Protein AF-A0A1H9XH12-F1 (afdb_monomer_lite)

Sequence (92 aa):
MFTAQQTLGDAQAFYADIKSRTRQAGRDPEHLKVLPGIVPVLGSTEAEARANEQVLEDHIVHRHGVANLERLLQLPSGTLELDAELPAELPP

Secondary structure (DSSP, 8-state):
-EE--SSHHHHHHHHHHHHHHHHHTT--GGG---EE-------SSHHHHHHHHHHHHHT--HHHHHHHHHHHTTPPTT---TTSPPPS----

Foldseek 3Di:
DEDEDPDPVSVVVVLVVVLVVCVVVVHHSVVDDYDYDDDQQDDPDPVRSVVSVVVVVVPDPCLVVQQVVCVVQVHPPPPDDRPDDDDPDTDD

Structure (mmCIF, N/CA/C/O backbone):
data_AF-A0A1H9XH12-F1
#
_entry.id   AF-A0A1H9XH12-F1
#
loop_
_atom_site.group_PDB
_atom_site.id
_atom_site.type_symbol
_atom_site.label_atom_id
_atom_site.label_alt_id
_atom_site.label_comp_id
_atom_site.label_asym_id
_atom_site.label_entity_id
_atom_site.label_seq_id
_atom_site.pdbx_PDB_ins_code
_atom_site.Cartn_x
_atom_site.Cartn_y
_atom_site.Cartn_z
_atom_site.occupancy
_atom_site.B_iso_or_equiv
_atom_site.auth_seq_id
_atom_site.auth_comp_id
_atom_site.auth_asym_id
_atom_site.auth_atom_id
_atom_site.pdbx_PDB_model_num
ATOM 1 N N . MET A 1 1 ? -3.754 -5.984 13.839 1.00 88.19 1 MET A N 1
ATOM 2 C CA . MET A 1 1 ? -4.184 -6.669 12.603 1.00 88.19 1 MET A CA 1
ATOM 3 C C . MET A 1 1 ? -3.619 -5.905 11.425 1.00 88.19 1 MET A C 1
ATOM 5 O O . MET A 1 1 ? -3.741 -4.685 11.416 1.00 88.19 1 MET A O 1
ATOM 9 N N . PHE A 1 2 ? -2.982 -6.609 10.494 1.00 89.81 2 PHE A N 1
ATOM 10 C CA . PHE A 1 2 ? -2.452 -6.034 9.260 1.00 89.81 2 PHE A CA 1
ATOM 11 C C . PHE A 1 2 ? -3.459 -6.218 8.122 1.00 89.81 2 PHE A C 1
ATOM 13 O O . PHE A 1 2 ? -4.104 -7.264 8.052 1.00 89.81 2 PHE A O 1
ATOM 20 N N . THR A 1 3 ? -3.629 -5.199 7.281 1.00 88.31 3 THR A N 1
ATOM 21 C CA . THR A 1 3 ? -4.659 -5.166 6.229 1.00 88.31 3 THR A CA 1
ATOM 22 C C . THR A 1 3 ? -4.155 -4.399 5.013 1.00 88.31 3 THR A C 1
ATOM 24 O O . THR A 1 3 ? -3.475 -3.390 5.185 1.00 88.31 3 THR A O 1
ATOM 27 N N . ALA A 1 4 ? -4.541 -4.805 3.805 1.00 85.94 4 ALA A N 1
ATOM 28 C CA . ALA A 1 4 ? -4.119 -4.163 2.558 1.00 85.94 4 ALA A CA 1
ATOM 29 C C . ALA A 1 4 ? -5.333 -3.640 1.773 1.00 85.94 4 ALA A C 1
ATOM 31 O O . ALA A 1 4 ? -5.719 -4.214 0.761 1.00 85.94 4 ALA A O 1
ATOM 32 N N . GLN A 1 5 ? -5.968 -2.580 2.279 1.00 91.38 5 GLN A N 1
ATOM 33 C CA . GLN A 1 5 ? -7.012 -1.878 1.529 1.00 91.38 5 GLN A CA 1
ATOM 34 C C . GLN A 1 5 ? -6.355 -0.875 0.580 1.00 91.38 5 GLN A C 1
ATOM 36 O O . GLN A 1 5 ? -5.482 -0.121 1.005 1.00 91.38 5 GLN A O 1
ATOM 41 N N . GLN A 1 6 ? -6.749 -0.891 -0.694 1.00 88.44 6 GLN A N 1
ATOM 42 C CA . GLN A 1 6 ? -6.094 -0.102 -1.745 1.00 88.44 6 GLN A CA 1
ATOM 43 C C . GLN A 1 6 ? -6.559 1.357 -1.783 1.00 88.44 6 GLN A C 1
ATOM 45 O O . GLN A 1 6 ? -5.832 2.221 -2.267 1.00 88.44 6 GLN A O 1
ATOM 50 N N . THR A 1 7 ? -7.751 1.647 -1.255 1.00 93.06 7 THR A N 1
ATOM 51 C CA . THR A 1 7 ? -8.309 3.001 -1.212 1.00 93.06 7 THR A CA 1
ATOM 52 C C . THR A 1 7 ? -8.605 3.440 0.218 1.00 93.06 7 THR A C 1
ATOM 54 O O . THR A 1 7 ? -8.833 2.624 1.117 1.00 93.06 7 THR A O 1
ATOM 57 N N . LEU A 1 8 ? -8.643 4.758 0.439 1.00 93.06 8 LEU A N 1
ATOM 58 C CA . LEU A 1 8 ? -9.024 5.322 1.736 1.00 93.06 8 LEU A CA 1
ATOM 59 C C . LEU A 1 8 ? -10.456 4.928 2.131 1.00 93.06 8 LEU A C 1
ATOM 61 O O . LEU A 1 8 ? -10.702 4.632 3.299 1.00 93.06 8 LEU A O 1
ATOM 65 N N . GLY A 1 9 ? -11.383 4.910 1.167 1.00 96.25 9 GLY A N 1
ATOM 66 C CA . GLY A 1 9 ? -12.778 4.538 1.408 1.00 96.25 9 GLY A CA 1
ATOM 67 C C . GLY A 1 9 ? -12.904 3.100 1.908 1.00 96.25 9 GLY A C 1
ATOM 68 O O . GLY A 1 9 ? -13.519 2.862 2.949 1.00 96.25 9 GLY A O 1
ATOM 69 N N . ASP A 1 10 ? -12.232 2.161 1.240 1.00 94.75 10 ASP A N 1
ATOM 70 C CA . ASP A 1 10 ? -12.227 0.749 1.640 1.00 94.75 10 ASP A CA 1
ATOM 71 C C . ASP A 1 10 ? -11.555 0.555 3.003 1.00 94.75 10 ASP A C 1
ATOM 73 O O . ASP A 1 10 ? -12.048 -0.194 3.850 1.00 94.75 10 ASP A O 1
ATOM 77 N N . ALA A 1 11 ? -10.462 1.283 3.266 1.00 94.81 11 ALA A N 1
ATOM 78 C CA . ALA A 1 11 ? -9.780 1.271 4.558 1.00 94.81 11 ALA A CA 1
ATOM 79 C C . ALA A 1 11 ? -10.694 1.732 5.703 1.00 94.81 11 ALA A C 1
ATOM 81 O O . ALA A 1 11 ? -10.736 1.095 6.760 1.00 94.81 11 ALA A O 1
ATOM 82 N N . GLN A 1 12 ? -11.451 2.812 5.497 1.00 96.44 12 GLN A N 1
ATOM 83 C CA . GLN A 1 12 ? -12.397 3.337 6.483 1.00 96.44 12 GLN A CA 1
ATOM 84 C C . GLN A 1 12 ? -13.575 2.385 6.709 1.00 96.44 12 GLN A C 1
ATOM 86 O O . GLN A 1 12 ? -13.923 2.114 7.862 1.00 96.44 12 GLN A O 1
ATOM 91 N N . ALA A 1 13 ? -14.153 1.843 5.633 1.00 96.88 13 ALA A N 1
ATOM 92 C CA . ALA A 1 13 ? -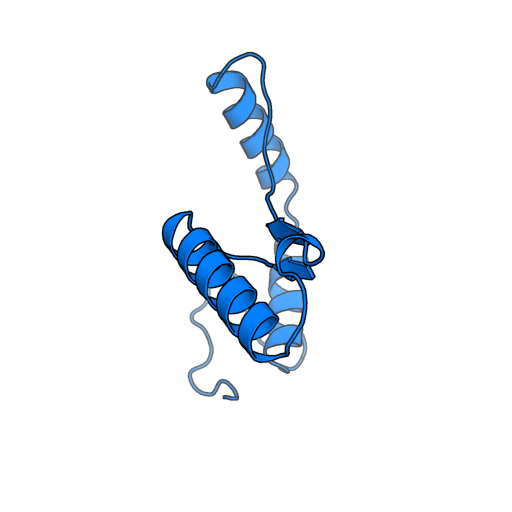15.248 0.880 5.711 1.00 96.88 13 ALA A CA 1
ATOM 93 C C . ALA A 1 13 ? -14.825 -0.377 6.486 1.00 96.88 13 ALA A C 1
ATOM 95 O O . ALA A 1 13 ? -15.498 -0.793 7.433 1.00 96.88 13 ALA A O 1
ATOM 96 N N . PHE A 1 14 ? -13.654 -0.923 6.155 1.00 95.88 14 PHE A N 1
ATOM 97 C CA . PHE A 1 14 ? -13.071 -2.061 6.852 1.00 95.88 14 PHE A CA 1
ATOM 98 C C . PHE A 1 14 ? -12.794 -1.755 8.335 1.00 95.88 14 PHE A C 1
ATOM 100 O O . PHE A 1 14 ? -13.106 -2.565 9.212 1.00 95.88 14 PHE A O 1
ATOM 107 N N . TYR A 1 15 ? -12.224 -0.583 8.642 1.00 96.75 15 TYR A N 1
ATOM 108 C CA . TYR A 1 15 ? -11.946 -0.168 10.019 1.00 96.75 15 TYR A CA 1
ATOM 109 C C . TYR A 1 15 ? -13.229 -0.107 10.860 1.00 96.75 15 TYR A C 1
ATOM 111 O O . TYR A 1 15 ? -13.266 -0.625 11.980 1.00 96.75 15 TYR A O 1
ATOM 119 N N . ALA A 1 16 ? -14.291 0.496 10.319 1.00 97.31 16 ALA A N 1
ATOM 120 C CA . ALA A 1 16 ? -15.582 0.589 10.992 1.00 97.31 16 ALA A CA 1
ATOM 121 C C . ALA A 1 16 ? -16.197 -0.799 11.240 1.00 97.31 16 ALA A C 1
ATOM 123 O O . ALA A 1 16 ? -16.649 -1.082 12.356 1.00 97.31 16 ALA A O 1
ATOM 124 N N . ASP A 1 17 ? -16.156 -1.676 10.234 1.00 97.50 17 ASP A N 1
ATOM 125 C CA . ASP A 1 17 ? -16.673 -3.043 10.327 1.00 97.50 17 ASP A CA 1
ATOM 126 C C . ASP A 1 17 ? -15.943 -3.851 11.409 1.00 97.50 17 ASP A C 1
ATOM 128 O O . ASP A 1 17 ? -16.573 -4.358 12.344 1.00 97.50 17 ASP A O 1
ATOM 132 N N . ILE A 1 18 ? -14.606 -3.904 11.379 1.00 97.00 18 ILE A N 1
ATOM 133 C CA . ILE A 1 18 ? -13.865 -4.722 12.349 1.00 97.00 18 ILE A CA 1
ATOM 134 C C . ILE A 1 18 ? -14.032 -4.210 13.786 1.00 97.00 18 ILE A C 1
ATOM 136 O O . ILE A 1 18 ? -14.155 -5.004 14.726 1.00 97.00 18 ILE A O 1
ATOM 140 N N . LYS A 1 19 ? -14.099 -2.889 13.986 1.00 97.62 19 LYS A N 1
ATOM 141 C CA . LYS A 1 19 ? -14.356 -2.292 15.305 1.00 97.62 19 LYS A CA 1
ATOM 142 C C . LYS A 1 19 ? -15.771 -2.607 15.792 1.00 97.62 19 LYS A C 1
ATOM 144 O O . LYS A 1 19 ? -15.957 -2.875 16.980 1.00 97.62 19 LYS A O 1
ATOM 149 N N . SER A 1 20 ? -16.761 -2.627 14.896 1.00 98.12 20 SER A N 1
ATOM 150 C CA . SER A 1 20 ? -18.129 -3.060 15.205 1.00 98.12 20 SER A CA 1
ATOM 151 C C . SER A 1 20 ? -18.164 -4.517 15.677 1.00 98.12 20 SER A C 1
ATOM 153 O O . SER A 1 20 ? -18.634 -4.793 16.783 1.00 98.12 20 SER A O 1
ATOM 155 N N . ARG A 1 21 ? -17.559 -5.435 14.911 1.00 97.69 21 ARG A N 1
ATOM 156 C CA . ARG A 1 21 ? -17.479 -6.865 15.264 1.00 97.69 21 ARG A CA 1
ATOM 157 C C . ARG A 1 21 ? -16.727 -7.106 16.573 1.00 97.69 21 ARG A C 1
ATOM 159 O O . ARG A 1 21 ? -17.119 -7.957 17.364 1.00 97.69 21 ARG A O 1
ATOM 166 N N . THR A 1 22 ? -15.687 -6.317 16.847 1.00 98.00 22 THR A N 1
ATOM 167 C CA . THR A 1 22 ? -14.931 -6.396 18.109 1.00 98.00 22 THR A CA 1
ATOM 168 C C . THR A 1 22 ? -15.811 -6.082 19.320 1.00 98.00 22 THR A C 1
ATOM 170 O O . THR A 1 22 ? -15.774 -6.830 20.298 1.00 98.00 22 THR A O 1
ATOM 173 N N . ARG A 1 23 ? -16.663 -5.045 19.233 1.00 98.00 23 ARG A N 1
ATOM 174 C CA . ARG A 1 23 ? -17.655 -4.739 20.285 1.00 98.00 23 ARG A CA 1
ATOM 175 C C . ARG A 1 23 ? -18.664 -5.858 20.459 1.00 98.00 23 ARG A C 1
ATOM 177 O O . ARG A 1 23 ? -18.947 -6.242 21.587 1.00 98.00 23 ARG A O 1
ATOM 184 N N . GLN A 1 24 ? -19.199 -6.376 19.354 1.00 98.25 24 GLN A N 1
ATOM 185 C CA . GLN A 1 24 ? -20.183 -7.465 19.381 1.00 98.25 24 GLN A CA 1
ATOM 186 C C . GLN A 1 24 ? -19.617 -8.734 20.033 1.00 98.25 24 GLN A C 1
ATOM 188 O O . GLN A 1 24 ? -20.347 -9.461 20.695 1.00 98.25 24 GLN A O 1
ATOM 193 N N . ALA A 1 25 ? -18.306 -8.953 19.920 1.00 97.69 25 ALA A N 1
ATOM 194 C CA . ALA A 1 25 ? -17.586 -10.021 20.609 1.00 97.69 25 ALA A CA 1
ATOM 195 C C . ALA A 1 25 ? -17.260 -9.718 22.092 1.00 97.69 25 ALA A C 1
ATOM 197 O O . ALA A 1 25 ? -16.497 -10.461 22.707 1.00 97.69 25 ALA A O 1
ATOM 198 N N . GLY A 1 26 ? -17.779 -8.627 22.670 1.00 97.94 26 GLY A N 1
ATOM 199 C CA . GLY A 1 26 ? -17.570 -8.253 24.075 1.00 97.94 26 GLY A CA 1
ATOM 200 C C . GLY A 1 26 ? -16.1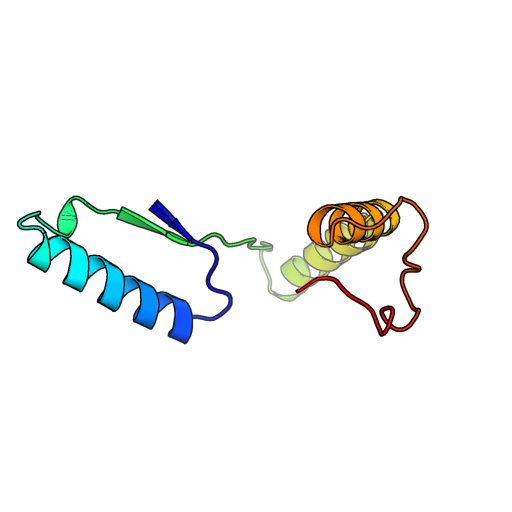77 -7.700 24.392 1.00 97.94 26 GLY A C 1
ATOM 201 O O . GLY A 1 26 ? -15.779 -7.664 25.554 1.00 97.94 26 GLY A O 1
ATOM 202 N N . ARG A 1 27 ? -15.410 -7.292 23.375 1.00 97.88 27 ARG A N 1
ATOM 203 C CA . ARG A 1 27 ? -14.045 -6.772 23.532 1.00 97.88 27 ARG A CA 1
ATOM 204 C C . ARG A 1 27 ? -14.019 -5.259 23.348 1.00 97.88 27 ARG A C 1
ATOM 206 O O . ARG A 1 27 ? -14.757 -4.718 22.527 1.00 97.88 27 ARG A O 1
ATOM 213 N N . ASP A 1 28 ? -13.110 -4.593 24.059 1.00 97.81 28 ASP A N 1
ATOM 214 C CA . ASP A 1 28 ? -12.818 -3.178 23.824 1.00 97.81 28 ASP A CA 1
ATOM 215 C C . ASP A 1 28 ? -12.188 -3.000 22.426 1.00 97.81 28 ASP A C 1
ATOM 217 O O . ASP A 1 28 ? -11.111 -3.554 22.158 1.00 97.81 28 ASP A O 1
ATOM 221 N N . PRO A 1 29 ? -12.824 -2.244 21.515 1.00 97.38 29 PRO A N 1
ATOM 222 C CA . PRO A 1 29 ? -12.286 -1.983 20.186 1.00 97.38 29 PRO A CA 1
ATOM 223 C C . PRO A 1 29 ? -10.948 -1.264 20.213 1.00 97.38 29 PRO A C 1
ATOM 225 O O . PRO A 1 29 ? -10.156 -1.449 19.290 1.00 97.38 29 PRO A O 1
ATOM 228 N N . GLU A 1 30 ? -10.660 -0.466 21.237 1.00 96.94 30 GLU A N 1
ATOM 229 C CA . GLU A 1 30 ? -9.424 0.309 21.321 1.00 96.94 30 GLU A CA 1
ATOM 230 C C . GLU A 1 30 ? -8.190 -0.560 21.539 1.00 96.94 30 GLU A C 1
ATOM 232 O O . GLU A 1 30 ? -7.084 -0.168 21.154 1.00 96.94 30 GLU A O 1
ATOM 237 N N . HIS A 1 31 ? -8.375 -1.791 22.014 1.00 97.06 31 HIS A N 1
ATOM 238 C CA . HIS A 1 31 ? -7.318 -2.798 22.067 1.00 97.06 31 HIS A CA 1
ATOM 239 C C . HIS A 1 31 ? -7.016 -3.430 20.700 1.00 97.06 31 HIS A C 1
ATOM 241 O O . HIS A 1 31 ? -5.943 -4.005 20.513 1.00 97.06 31 HIS A O 1
ATOM 247 N N . LEU A 1 32 ? -7.915 -3.312 19.715 1.00 96.00 32 LEU A N 1
ATOM 248 C CA . LEU A 1 32 ? -7.661 -3.762 18.349 1.00 96.00 32 LEU A CA 1
ATOM 249 C C . LEU A 1 32 ? -7.061 -2.621 17.525 1.00 96.00 32 LEU A C 1
ATOM 251 O O . LEU A 1 32 ? -7.747 -1.686 17.106 1.00 96.00 32 LEU A O 1
ATOM 255 N N . LYS A 1 33 ? -5.757 -2.724 17.259 1.00 96.31 33 LYS A N 1
ATOM 256 C CA . LYS A 1 33 ? -5.048 -1.821 16.347 1.00 96.31 33 LYS A CA 1
ATOM 257 C C . LYS A 1 33 ? -5.089 -2.365 14.919 1.00 96.31 33 LYS A C 1
ATOM 259 O O . LYS A 1 33 ? -4.775 -3.538 14.682 1.00 96.31 33 LYS A O 1
ATOM 264 N N . VAL A 1 34 ? -5.486 -1.510 13.982 1.00 95.06 34 VAL A N 1
ATOM 265 C CA . VAL A 1 34 ? -5.486 -1.777 12.539 1.00 95.06 34 VAL A CA 1
ATOM 266 C C . VAL A 1 34 ? -4.282 -1.062 11.946 1.00 95.06 34 VAL A C 1
ATOM 268 O O . VAL A 1 34 ? -4.127 0.137 12.155 1.00 95.06 34 VAL A O 1
ATOM 271 N N . LEU A 1 35 ? -3.420 -1.805 11.258 1.00 94.00 35 LEU A N 1
ATOM 272 C CA . LEU A 1 35 ? -2.229 -1.277 10.605 1.00 94.00 35 LEU A CA 1
ATOM 273 C C . LEU A 1 35 ? -2.390 -1.478 9.092 1.00 94.00 35 LEU A C 1
ATOM 275 O O . LEU A 1 35 ? -2.251 -2.616 8.631 1.00 94.00 35 LEU A O 1
ATOM 279 N N . PRO A 1 36 ? -2.732 -0.424 8.330 1.00 90.75 36 PRO A N 1
ATOM 280 C CA . PRO A 1 36 ? -2.795 -0.514 6.880 1.00 90.75 36 PRO A CA 1
ATOM 281 C C . PRO A 1 36 ? -1.387 -0.663 6.294 1.00 90.75 36 PRO A C 1
ATOM 283 O O . PRO A 1 36 ? -0.448 0.004 6.732 1.00 90.75 36 PRO A O 1
ATOM 286 N N . GLY A 1 37 ? -1.243 -1.538 5.303 1.00 90.69 37 GLY A N 1
ATOM 287 C CA . GLY A 1 37 ? -0.038 -1.616 4.486 1.00 90.69 37 GLY A CA 1
ATOM 288 C C . GLY A 1 37 ? 0.002 -0.473 3.480 1.00 90.69 37 GLY A C 1
ATOM 289 O O . GLY A 1 37 ? -0.940 -0.305 2.712 1.00 90.69 37 GLY A O 1
ATOM 290 N N . ILE A 1 38 ? 1.091 0.292 3.485 1.00 91.06 38 ILE A N 1
ATOM 291 C CA . ILE A 1 38 ? 1.374 1.346 2.507 1.00 91.06 38 ILE A CA 1
ATOM 292 C C . ILE A 1 38 ? 2.831 1.238 2.050 1.00 91.06 38 ILE A C 1
ATOM 294 O O . ILE A 1 38 ? 3.680 0.762 2.805 1.00 91.06 38 ILE A O 1
ATOM 298 N N . VAL A 1 39 ? 3.117 1.703 0.834 1.00 91.38 39 VAL A N 1
ATOM 299 C CA . VAL A 1 39 ? 4.475 1.784 0.272 1.00 91.38 39 VAL A CA 1
ATOM 300 C C . VAL A 1 39 ? 4.725 3.233 -0.157 1.00 91.38 39 VAL A C 1
ATOM 302 O O . VAL A 1 39 ? 4.469 3.584 -1.305 1.00 91.38 39 VAL A O 1
ATOM 305 N N . PRO A 1 40 ? 5.120 4.123 0.769 1.00 94.38 40 PRO A N 1
ATOM 306 C CA . PRO A 1 40 ? 5.378 5.514 0.427 1.00 94.38 40 PRO A CA 1
ATOM 307 C C . PRO A 1 40 ? 6.734 5.657 -0.270 1.00 94.38 40 PRO A C 1
ATOM 309 O O . PRO A 1 40 ? 7.736 5.116 0.198 1.00 94.38 40 PRO A O 1
ATOM 312 N N . VAL A 1 41 ? 6.776 6.459 -1.331 1.00 97.31 41 VAL A N 1
ATOM 313 C CA . VAL A 1 41 ? 8.023 6.948 -1.929 1.00 97.31 41 VAL A CA 1
ATOM 314 C C . VAL A 1 41 ? 8.219 8.398 -1.498 1.00 97.31 41 VAL A C 1
ATOM 316 O O . VAL A 1 41 ? 7.311 9.220 -1.618 1.00 97.31 41 VAL A O 1
ATOM 319 N N . LEU A 1 42 ? 9.383 8.705 -0.926 1.00 97.50 42 LEU A N 1
ATOM 320 C CA . LEU A 1 42 ? 9.671 10.003 -0.313 1.00 97.50 42 LEU A CA 1
ATOM 321 C C . LEU A 1 42 ? 10.660 10.814 -1.162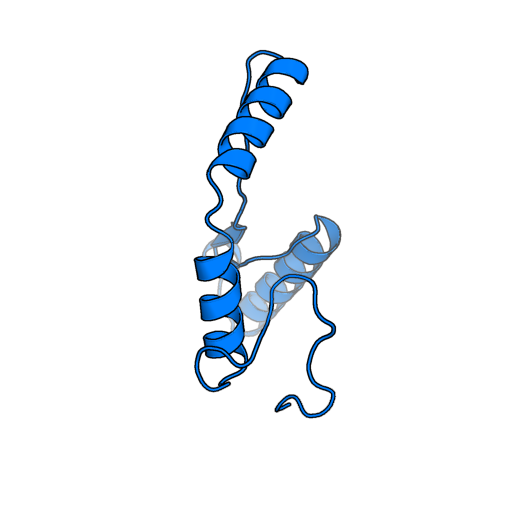 1.00 97.50 42 LEU A C 1
ATOM 323 O O . LEU A 1 42 ? 11.545 10.251 -1.804 1.00 97.50 42 LEU A O 1
ATOM 327 N N . GLY A 1 43 ? 10.532 12.139 -1.109 1.00 97.81 43 GLY A N 1
ATOM 328 C CA . GLY A 1 43 ? 11.451 13.119 -1.691 1.00 97.81 43 GLY A CA 1
ATOM 329 C C . GLY A 1 43 ? 11.221 14.493 -1.056 1.00 97.81 43 GLY A C 1
ATOM 330 O O . GLY A 1 43 ? 10.137 14.762 -0.534 1.00 97.81 43 GLY A O 1
ATOM 331 N N . SER A 1 44 ? 12.224 15.370 -1.082 1.00 98.38 44 SER A N 1
ATOM 332 C CA . SER A 1 44 ? 12.118 16.746 -0.562 1.00 98.38 44 SER A CA 1
ATOM 333 C C . SER A 1 44 ? 11.156 17.597 -1.394 1.00 98.38 44 SER A C 1
ATOM 335 O O . SER A 1 44 ? 10.636 18.611 -0.930 1.00 98.38 44 SER A O 1
ATOM 337 N N . THR A 1 45 ? 10.914 17.175 -2.636 1.00 98.56 45 THR A N 1
ATOM 338 C CA . THR A 1 45 ? 9.889 17.705 -3.532 1.00 98.56 45 THR A CA 1
ATOM 339 C C . THR A 1 45 ? 9.119 16.561 -4.183 1.00 98.56 45 THR A C 1
ATOM 341 O O . THR A 1 45 ? 9.587 15.424 -4.236 1.00 98.56 45 THR A O 1
ATOM 344 N N . GLU A 1 46 ? 7.954 16.868 -4.745 1.00 98.19 46 GLU A N 1
ATOM 345 C CA . GLU A 1 46 ? 7.155 15.892 -5.491 1.00 98.19 46 GLU A CA 1
ATOM 346 C C . GLU A 1 46 ? 7.894 15.357 -6.732 1.00 98.19 46 GLU A C 1
ATOM 348 O O . GLU A 1 46 ? 7.786 14.180 -7.066 1.00 98.19 46 GLU A O 1
ATOM 353 N N . ALA A 1 47 ? 8.692 16.207 -7.390 1.00 98.56 47 ALA A N 1
ATOM 354 C CA . ALA A 1 47 ? 9.531 15.805 -8.516 1.00 98.56 47 ALA A CA 1
ATOM 355 C C . ALA A 1 47 ? 10.613 14.797 -8.096 1.00 98.56 47 ALA A C 1
ATOM 357 O O . ALA A 1 47 ? 10.855 13.828 -8.807 1.00 98.56 47 ALA A O 1
ATOM 358 N N . GLU A 1 48 ? 11.226 14.995 -6.927 1.00 98.56 48 GLU A N 1
ATOM 359 C CA . GLU A 1 48 ? 12.201 14.054 -6.365 1.00 98.56 48 GLU A CA 1
ATOM 360 C C . GLU A 1 48 ? 11.543 12.725 -5.972 1.00 98.56 48 GLU A C 1
ATOM 362 O O . GLU A 1 48 ? 12.084 11.666 -6.273 1.00 98.56 48 GLU A O 1
ATOM 367 N N . ALA A 1 49 ? 10.350 12.761 -5.367 1.00 98.50 49 ALA A N 1
ATOM 368 C CA . ALA A 1 49 ? 9.610 11.546 -5.023 1.00 98.50 49 ALA A CA 1
ATOM 369 C C . ALA A 1 49 ? 9.267 10.713 -6.272 1.00 98.50 49 ALA A C 1
ATOM 371 O O . ALA A 1 49 ? 9.490 9.507 -6.271 1.00 98.50 49 ALA A O 1
ATOM 372 N N . ARG A 1 50 ? 8.816 11.355 -7.359 1.00 98.19 50 ARG A N 1
ATOM 373 C CA . ARG A 1 50 ? 8.573 10.681 -8.648 1.00 98.19 50 ARG A CA 1
ATOM 374 C C . ARG A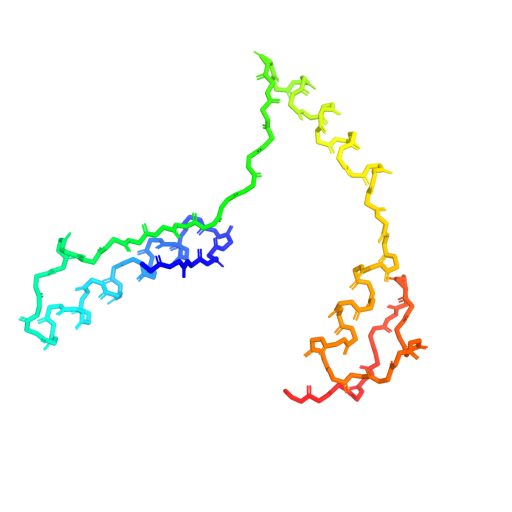 1 50 ? 9.845 10.142 -9.298 1.00 98.19 50 ARG A C 1
ATOM 376 O O . ARG A 1 50 ? 9.831 9.057 -9.861 1.00 98.19 50 ARG A O 1
ATOM 383 N N . ALA A 1 51 ? 10.958 10.870 -9.210 1.00 98.12 51 ALA A N 1
ATOM 384 C CA . ALA A 1 51 ? 12.239 10.365 -9.701 1.00 98.12 51 ALA A CA 1
ATOM 385 C C . ALA A 1 51 ? 12.691 9.119 -8.917 1.00 98.12 51 ALA A C 1
ATOM 387 O O . ALA A 1 51 ? 13.160 8.153 -9.512 1.00 98.12 51 ALA A O 1
ATOM 388 N N . ASN A 1 52 ? 12.501 9.112 -7.594 1.00 97.94 52 ASN A N 1
ATOM 389 C CA . ASN A 1 52 ? 12.784 7.949 -6.753 1.00 97.94 52 ASN A CA 1
ATOM 390 C C . ASN A 1 52 ? 11.848 6.770 -7.067 1.00 97.94 52 ASN A C 1
ATOM 392 O O . ASN A 1 52 ? 12.297 5.627 -7.059 1.00 97.94 52 ASN A O 1
ATOM 396 N N . GLU A 1 53 ? 10.574 7.037 -7.363 1.00 97.69 53 GLU A N 1
ATOM 397 C CA . GLU A 1 53 ? 9.602 6.026 -7.801 1.00 97.69 53 GLU A CA 1
ATOM 398 C C . GLU A 1 53 ? 10.066 5.366 -9.100 1.00 97.69 53 GLU A C 1
ATOM 400 O O . GLU A 1 53 ? 10.184 4.144 -9.140 1.00 97.69 53 GLU A O 1
ATOM 405 N N . GLN A 1 54 ? 10.470 6.159 -10.097 1.00 97.75 54 GLN A N 1
ATOM 406 C CA . GLN A 1 54 ? 11.004 5.636 -11.355 1.00 97.75 54 GLN A CA 1
ATOM 407 C C . GLN A 1 54 ? 12.234 4.745 -11.138 1.00 97.75 54 GLN A C 1
ATOM 409 O O . GLN A 1 54 ? 12.339 3.680 -11.735 1.00 97.75 54 GLN A O 1
ATOM 414 N N . VAL A 1 55 ? 13.153 5.132 -10.246 1.00 96.75 55 VAL A N 1
ATOM 415 C CA . VAL A 1 55 ? 14.316 4.290 -9.916 1.00 96.75 55 VAL A CA 1
ATOM 416 C C . VAL A 1 55 ? 13.874 2.941 -9.348 1.00 96.75 55 VAL A C 1
ATOM 418 O O . VAL A 1 55 ? 14.465 1.919 -9.693 1.00 96.75 55 VAL A O 1
ATOM 421 N N . LEU A 1 56 ? 12.854 2.911 -8.485 1.00 95.56 56 LEU A N 1
ATOM 422 C CA . LEU A 1 56 ? 12.316 1.655 -7.960 1.00 95.56 56 LEU A CA 1
ATOM 423 C C . LEU A 1 56 ? 11.681 0.816 -9.073 1.00 95.56 56 LEU A C 1
ATOM 425 O O . LEU A 1 56 ? 11.939 -0.387 -9.127 1.00 95.56 56 LEU A O 1
ATOM 429 N N . GLU A 1 57 ? 10.905 1.441 -9.960 1.00 94.31 57 GLU A N 1
ATOM 430 C CA . GLU A 1 57 ? 10.276 0.788 -11.112 1.00 94.31 57 GLU A CA 1
ATOM 431 C C . GLU A 1 57 ? 11.305 0.168 -12.062 1.00 94.31 57 GLU A C 1
ATOM 433 O O . GLU A 1 57 ? 11.181 -1.005 -12.413 1.00 94.31 57 GLU A O 1
ATOM 438 N N . ASP A 1 58 ? 12.373 0.895 -12.392 1.00 95.94 58 ASP A N 1
ATOM 439 C CA . ASP A 1 58 ? 13.443 0.434 -13.286 1.00 95.94 58 ASP A CA 1
ATOM 440 C C . ASP A 1 58 ? 14.186 -0.802 -12.734 1.00 95.94 58 ASP A C 1
ATOM 442 O O . ASP A 1 58 ? 14.799 -1.565 -13.485 1.00 95.94 58 ASP A O 1
ATOM 446 N N . HIS A 1 59 ? 14.133 -1.025 -11.416 1.00 94.94 59 HIS A N 1
ATOM 447 C CA . HIS A 1 59 ? 14.725 -2.190 -10.751 1.00 94.94 59 HIS A CA 1
ATOM 448 C C . HIS A 1 59 ? 13.740 -3.355 -10.567 1.0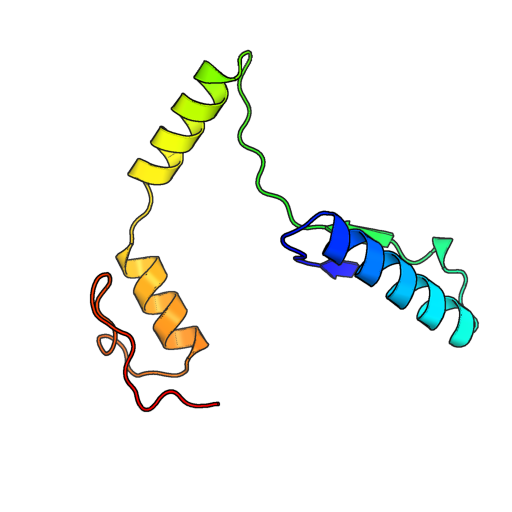0 94.94 59 HIS A C 1
ATOM 450 O O . HIS A 1 59 ? 14.121 -4.406 -10.033 1.00 94.94 59 HIS A O 1
ATOM 456 N N . ILE A 1 60 ? 12.485 -3.217 -11.007 1.00 94.00 60 ILE A N 1
ATOM 457 C CA . ILE A 1 60 ? 11.515 -4.308 -10.966 1.00 94.00 60 ILE A CA 1
ATOM 458 C C . ILE A 1 60 ? 11.936 -5.388 -11.958 1.00 94.00 60 ILE A C 1
ATOM 460 O O . ILE A 1 60 ? 11.969 -5.217 -13.173 1.00 94.00 60 ILE A O 1
ATOM 464 N N . VAL A 1 61 ? 12.191 -6.580 -11.431 1.00 95.12 61 VAL A N 1
ATOM 465 C CA . VAL A 1 61 ? 12.454 -7.752 -12.259 1.00 95.12 61 VAL A CA 1
ATOM 466 C C . VAL A 1 61 ? 11.128 -8.465 -12.546 1.00 95.12 61 VAL A C 1
ATOM 468 O O . VAL A 1 61 ? 10.712 -9.353 -11.798 1.00 95.12 61 VAL A O 1
ATOM 471 N N . HIS A 1 62 ? 10.467 -8.100 -13.647 1.00 93.19 62 HIS A N 1
ATOM 472 C CA . HIS A 1 62 ? 9.102 -8.548 -13.975 1.00 93.19 62 HIS A CA 1
ATOM 473 C C . HIS A 1 62 ? 8.888 -10.071 -13.946 1.00 93.19 62 HIS A C 1
ATOM 475 O O . HIS A 1 62 ? 7.835 -10.525 -13.500 1.00 93.19 62 HIS A O 1
ATOM 481 N N . ARG A 1 63 ? 9.898 -10.881 -14.306 1.00 93.44 63 ARG A N 1
ATOM 482 C CA . ARG A 1 63 ? 9.820 -12.357 -14.232 1.00 93.44 63 ARG A CA 1
ATOM 483 C C . ARG A 1 63 ? 9.471 -12.879 -12.832 1.00 93.44 63 ARG A C 1
ATOM 485 O O . ARG A 1 63 ? 8.851 -13.928 -12.702 1.00 93.44 63 ARG A O 1
ATOM 492 N N . HIS A 1 64 ? 9.861 -12.159 -11.775 1.00 94.88 64 HIS A N 1
ATOM 493 C CA . HIS A 1 64 ? 9.485 -12.511 -10.404 1.00 94.88 64 HIS A CA 1
ATOM 494 C C . HIS A 1 64 ? 8.003 -12.233 -10.140 1.00 94.88 64 HIS A C 1
ATOM 496 O O . 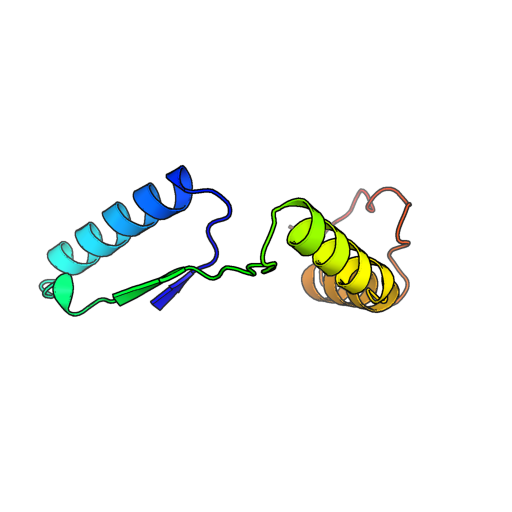HIS A 1 64 ? 7.359 -13.006 -9.436 1.00 94.88 64 HIS A O 1
ATOM 502 N N . GLY A 1 65 ? 7.452 -11.166 -10.727 1.00 93.81 65 GLY A N 1
ATOM 503 C CA . GLY A 1 65 ? 6.020 -10.866 -10.696 1.00 93.81 65 GLY A CA 1
ATOM 504 C C . GLY A 1 65 ? 5.196 -11.944 -11.398 1.00 93.81 65 GLY A C 1
ATOM 505 O O . GLY A 1 65 ? 4.254 -12.460 -10.803 1.00 93.81 65 GLY A O 1
ATOM 506 N N . VAL A 1 66 ? 5.614 -12.353 -12.601 1.00 95.31 66 VAL A N 1
ATOM 507 C CA . VAL A 1 66 ? 4.971 -13.438 -13.365 1.00 95.31 66 VAL A CA 1
ATOM 508 C C . VAL A 1 66 ? 4.969 -14.744 -12.565 1.00 95.31 66 VAL A C 1
ATOM 510 O O . VAL A 1 66 ? 3.905 -15.294 -12.297 1.00 95.31 66 VAL A O 1
ATOM 513 N N . ALA A 1 67 ? 6.129 -15.184 -12.066 1.00 95.06 67 ALA A N 1
ATOM 514 C CA . ALA A 1 67 ? 6.221 -16.403 -11.258 1.00 95.06 67 ALA A CA 1
ATOM 515 C C . ALA A 1 67 ? 5.388 -16.331 -9.960 1.00 95.06 67 ALA A C 1
ATOM 517 O O . ALA A 1 67 ? 4.814 -17.326 -9.512 1.00 95.06 67 ALA A O 1
ATOM 518 N N . ASN A 1 68 ? 5.296 -15.150 -9.337 1.00 95.19 68 ASN A N 1
ATOM 519 C CA . ASN A 1 68 ? 4.440 -14.944 -8.168 1.00 95.19 68 ASN A CA 1
ATOM 520 C C . ASN A 1 68 ? 2.953 -15.068 -8.509 1.00 95.19 68 ASN A C 1
ATOM 522 O O . ASN A 1 68 ? 2.205 -15.626 -7.703 1.00 95.19 68 ASN A O 1
ATOM 526 N N . LEU A 1 69 ? 2.535 -14.559 -9.669 1.00 93.56 69 LEU A N 1
ATOM 527 C CA . LEU A 1 69 ? 1.161 -14.658 -10.146 1.00 93.56 69 LEU A CA 1
ATOM 528 C C . LEU A 1 69 ? 0.800 -16.106 -10.494 1.00 93.56 69 LEU A C 1
ATOM 530 O O . LEU A 1 69 ? -0.238 -16.583 -10.047 1.00 93.56 69 LEU A O 1
ATOM 534 N N . GLU A 1 70 ? 1.683 -16.840 -11.177 1.00 94.50 70 GLU A N 1
ATOM 535 C CA . GLU A 1 70 ? 1.514 -18.279 -11.432 1.00 94.50 70 GLU A CA 1
ATOM 536 C C . GLU A 1 70 ? 1.314 -19.055 -10.129 1.00 94.50 70 GLU A C 1
ATOM 538 O O . GLU A 1 70 ? 0.371 -19.831 -10.000 1.00 94.50 70 GLU A O 1
ATOM 543 N N . ARG A 1 71 ? 2.146 -18.787 -9.115 1.00 93.81 71 ARG A N 1
ATOM 544 C CA . ARG A 1 71 ? 2.012 -19.412 -7.794 1.00 93.81 71 ARG A CA 1
ATOM 545 C C . ARG A 1 71 ? 0.697 -19.040 -7.108 1.00 93.81 71 ARG A C 1
ATOM 547 O O . ARG A 1 71 ? 0.093 -19.896 -6.465 1.00 93.81 71 ARG A O 1
ATOM 554 N N . LEU A 1 72 ? 0.276 -17.777 -7.193 1.00 91.94 72 LEU A N 1
ATOM 555 C CA . LEU A 1 72 ? -0.984 -17.308 -6.609 1.00 91.94 72 LEU A CA 1
ATOM 556 C C . LEU A 1 72 ? -2.185 -18.021 -7.245 1.00 91.94 72 LEU A C 1
ATOM 558 O O . LEU A 1 72 ? -3.089 -18.439 -6.528 1.00 91.94 72 LEU A O 1
ATOM 562 N N . LEU A 1 73 ? -2.149 -18.191 -8.566 1.00 91.38 73 LEU A N 1
ATOM 563 C CA . LEU A 1 73 ? -3.186 -18.841 -9.367 1.00 91.38 73 LEU A CA 1
ATOM 564 C C . LEU A 1 73 ? -3.011 -20.366 -9.467 1.00 91.38 73 LEU A C 1
ATOM 566 O O . LEU A 1 73 ? -3.782 -21.020 -10.156 1.00 91.38 73 LEU A O 1
ATOM 570 N N . GLN A 1 74 ? -2.016 -20.943 -8.785 1.00 91.38 74 GLN A N 1
ATOM 571 C CA . GLN A 1 74 ? -1.718 -22.383 -8.787 1.00 91.38 74 GLN A CA 1
ATOM 572 C C . GLN A 1 74 ? -1.459 -22.966 -10.193 1.00 91.38 74 GLN A C 1
ATOM 574 O O . GLN A 1 74 ? -1.796 -24.116 -10.473 1.00 91.38 74 GLN A O 1
ATOM 579 N N . LEU A 1 75 ? -0.834 -22.184 -11.073 1.00 91.31 75 LEU A N 1
ATOM 580 C CA . LEU A 1 75 ? -0.457 -22.589 -12.427 1.00 91.31 75 LEU A CA 1
ATOM 581 C C . LEU A 1 75 ? 0.962 -23.199 -12.460 1.00 91.31 75 LEU A C 1
ATOM 583 O O . LEU A 1 75 ? 1.806 -22.841 -11.630 1.00 91.31 75 LEU A O 1
ATOM 587 N N . PRO A 1 76 ? 1.266 -24.097 -13.419 1.00 91.94 76 PRO A N 1
ATOM 588 C CA . PRO A 1 76 ? 2.637 -24.529 -13.691 1.00 91.94 76 PRO A CA 1
ATOM 589 C C . PRO A 1 76 ? 3.549 -23.348 -14.049 1.00 91.94 76 PRO A C 1
ATOM 591 O O . PRO A 1 76 ? 3.099 -22.364 -14.631 1.00 91.94 76 PRO A O 1
ATOM 594 N N . SER A 1 77 ? 4.844 -23.455 -13.748 1.00 93.25 77 SER A N 1
ATOM 595 C CA . SER A 1 77 ? 5.797 -22.390 -14.084 1.00 93.25 77 SER A CA 1
ATOM 596 C C . SER A 1 77 ? 5.996 -22.256 -15.597 1.00 93.25 77 SER A C 1
ATOM 598 O O . SER A 1 77 ? 6.186 -23.266 -16.277 1.00 93.25 77 SER A O 1
ATOM 600 N N . GLY A 1 78 ? 5.996 -21.020 -16.103 1.00 91.56 78 GLY A N 1
ATOM 601 C CA . GLY A 1 78 ? 6.102 -20.713 -17.534 1.00 91.56 78 GLY A CA 1
ATOM 602 C C . GLY A 1 78 ? 4.773 -20.817 -18.291 1.00 91.56 78 GLY A C 1
ATOM 603 O O . GLY A 1 78 ? 4.775 -20.946 -19.510 1.00 91.56 78 GLY A O 1
ATOM 604 N N . THR A 1 79 ? 3.646 -20.808 -17.574 1.00 92.19 79 THR A N 1
ATOM 605 C CA . THR A 1 79 ? 2.298 -20.740 -18.158 1.00 92.19 79 THR A CA 1
ATOM 606 C C . THR A 1 79 ? 1.935 -19.312 -18.561 1.00 92.19 79 THR A C 1
ATOM 608 O O . THR A 1 79 ? 1.222 -19.123 -19.544 1.00 92.19 79 THR A O 1
ATOM 611 N N . LEU A 1 80 ? 2.379 -18.312 -17.791 1.00 93.75 80 LEU A N 1
ATOM 612 C CA . LEU A 1 80 ? 2.057 -16.904 -18.023 1.00 93.75 80 LEU A CA 1
ATOM 613 C C . LEU A 1 80 ? 3.215 -16.165 -18.701 1.00 93.75 80 LEU A C 1
ATOM 615 O O . LEU A 1 80 ? 4.376 -16.341 -18.342 1.00 93.75 80 LEU A O 1
ATOM 619 N N . GLU A 1 81 ? 2.867 -15.257 -19.610 1.00 93.56 81 GLU A N 1
ATOM 620 C CA . GLU A 1 81 ? 3.778 -14.303 -20.249 1.00 93.56 81 GLU A CA 1
ATOM 621 C C . GLU A 1 81 ? 3.340 -12.877 -19.893 1.00 93.56 81 GLU A C 1
ATOM 623 O O . GLU A 1 81 ? 2.144 -12.598 -19.828 1.00 93.56 81 GLU A O 1
ATOM 628 N N . LEU A 1 82 ? 4.299 -11.979 -19.635 1.00 89.81 82 LEU A N 1
ATOM 629 C CA . LEU A 1 82 ? 4.056 -10.678 -18.985 1.00 89.81 82 LEU A CA 1
ATOM 630 C C . LEU A 1 82 ? 2.991 -9.815 -19.681 1.00 89.81 82 LEU A C 1
ATOM 632 O O . LEU A 1 82 ? 2.146 -9.235 -19.006 1.00 89.81 82 LEU A O 1
ATOM 636 N N . ASP A 1 83 ? 3.047 -9.743 -21.010 1.00 92.94 83 ASP A N 1
ATOM 637 C CA . ASP A 1 83 ? 2.200 -8.864 -21.827 1.00 92.94 83 ASP A CA 1
ATOM 638 C C . ASP A 1 83 ? 1.105 -9.629 -22.592 1.00 92.94 83 ASP A C 1
ATOM 640 O O . ASP A 1 83 ? 0.427 -9.067 -23.454 1.00 92.94 83 ASP A O 1
ATOM 644 N N . ALA A 1 84 ? 0.944 -10.926 -22.317 1.00 92.81 84 ALA A N 1
ATOM 645 C CA . ALA A 1 84 ? -0.095 -11.744 -22.928 1.00 92.81 84 ALA A CA 1
ATOM 646 C C . ALA A 1 84 ? -1.405 -11.660 -22.135 1.00 92.81 84 ALA A C 1
ATOM 648 O O . ALA A 1 84 ? -1.422 -11.396 -20.931 1.00 92.81 84 ALA A O 1
ATOM 649 N N . GLU A 1 85 ? -2.522 -11.928 -22.809 1.00 91.19 85 GLU A N 1
ATOM 650 C CA . GLU A 1 85 ? -3.799 -12.106 -22.120 1.00 91.19 85 GLU A CA 1
ATOM 651 C C . GLU A 1 85 ? -3.735 -13.300 -21.157 1.00 91.19 85 GLU A C 1
ATOM 653 O O . GLU A 1 85 ? -3.086 -14.315 -21.428 1.00 91.19 85 GLU A O 1
ATOM 658 N N . LEU A 1 86 ? -4.435 -13.187 -20.024 1.00 90.12 86 LEU A N 1
ATOM 659 C CA . LEU A 1 86 ? -4.544 -14.292 -19.077 1.00 90.12 86 LEU A CA 1
ATOM 660 C C . LEU A 1 86 ? -5.291 -15.479 -19.717 1.00 90.12 86 LEU A C 1
ATOM 662 O O . LEU A 1 86 ? -6.256 -15.260 -20.455 1.00 90.12 86 LEU A O 1
ATOM 666 N N . PRO A 1 87 ? -4.905 -16.733 -19.411 1.00 86.25 87 PRO A N 1
ATOM 667 C CA . PRO A 1 87 ? -5.623 -17.914 -19.882 1.00 86.25 87 PRO A CA 1
ATOM 668 C C . PRO A 1 87 ? -7.111 -17.855 -19.517 1.00 86.25 87 PRO A C 1
ATOM 670 O O . PRO A 1 87 ? -7.465 -17.463 -18.410 1.00 86.25 87 PRO A O 1
ATOM 673 N N . ALA A 1 88 ? -7.993 -18.284 -20.422 1.00 83.81 88 ALA A N 1
ATOM 674 C CA . ALA A 1 88 ? -9.438 -18.267 -20.167 1.00 83.81 88 ALA A CA 1
ATOM 675 C C . ALA A 1 88 ? -9.866 -19.231 -19.040 1.00 83.81 88 ALA A C 1
ATOM 677 O O . ALA A 1 88 ? -10.876 -19.013 -18.375 1.00 83.81 88 ALA A O 1
ATOM 678 N N . GLU A 1 89 ? -9.094 -20.296 -18.825 1.00 81.38 89 GLU A N 1
ATOM 679 C CA . GLU A 1 89 ? -9.361 -21.356 -17.853 1.00 81.38 89 GLU A CA 1
ATOM 680 C C . GLU A 1 89 ? -8.512 -21.147 -16.589 1.00 81.38 89 GLU A C 1
ATOM 682 O O . GLU A 1 89 ? -7.597 -21.918 -16.299 1.00 81.38 89 GLU A O 1
ATOM 687 N N . LEU A 1 90 ? -8.784 -20.076 -15.839 1.00 79.62 90 LEU A N 1
ATOM 688 C CA . LEU A 1 90 ? -8.190 -19.892 -14.513 1.00 79.62 90 LEU A CA 1
ATOM 689 C C . LEU A 1 90 ? -8.994 -20.659 -13.452 1.00 79.62 90 LEU A C 1
ATOM 691 O O . LEU A 1 90 ? -10.228 -20.655 -13.502 1.00 79.62 90 LEU A O 1
ATOM 695 N N . PRO A 1 91 ? -8.326 -21.306 -12.480 1.00 70.62 91 PRO A N 1
ATOM 696 C CA . PRO A 1 91 ? -9.020 -21.850 -11.321 1.00 70.62 91 PRO A CA 1
ATOM 697 C C . PRO A 1 91 ? -9.740 -20.724 -10.548 1.00 70.62 91 PRO A C 1
ATOM 699 O O . PRO A 1 91 ? -9.265 -19.585 -10.560 1.00 70.62 91 PRO A O 1
ATOM 702 N N . PRO A 1 92 ? -10.892 -21.026 -9.918 1.00 61.41 92 PRO A N 1
ATOM 703 C CA . PRO A 1 92 ? -11.706 -20.042 -9.204 1.00 61.41 92 PRO A CA 1
ATOM 704 C C . PRO A 1 92 ? -11.030 -19.477 -7.949 1.00 61.41 92 PRO A C 1
ATOM 706 O O . PRO A 1 92 ? -10.198 -20.187 -7.335 1.00 61.41 92 PRO A O 1
#

pLDDT: mean 93.66, std 5.66, range [61.41, 98.56]

Radius of gyration: 19.34 Å; chains: 1; bounding box: 35×42×47 Å